Protein AF-A0A177N0D2-F1 (afdb_monomer_lite)

Radius of gyration: 15.26 Å; chains: 1; bounding box: 30×32×41 Å

Sequence (105 aa):
MLKGIVGLAEFKLDLVGGTIRLKKRPYGEKDSLELCLEDFAVFHDGEFYRFIICHACSDERWLRNLLAKLISTTWKVPAMPQLSAQQILIAEVFKTTRQHWNLAG

pLDDT: mean 78.75, std 15.17, range [34.41, 92.56]

Organism: NCBI:txid702114

Secondary structure (DSSP, 8-state):
--SSSEEEEEEEEETTTTEEEEEEEETT-SSPEEEEEES-EEEE-SSSEEEE-SEEEESSHHHHHHHTTTTTPEEEPPP-GGGHHHHHHHHHHSS-S--------

Foldseek 3Di:
DDPPFWDFPDWDQDLVQQKIWTWTDTPPDPDIKIKMFGLKAWADPPPFIKIAGQDMDIPDPVVVVVVVVRHPDIDGDDDDPVCNVVSVVRNVSRVGPDPPDPPPD

Structure (mmCIF, N/CA/C/O backbone):
data_AF-A0A177N0D2-F1
#
_entry.id   AF-A0A177N0D2-F1
#
loop_
_atom_site.group_PDB
_atom_site.id
_atom_site.type_symbol
_atom_site.label_atom_id
_atom_site.label_alt_id
_atom_site.label_comp_id
_atom_site.label_asym_id
_atom_site.label_entity_id
_atom_site.label_seq_id
_atom_site.pdbx_PDB_ins_code
_atom_site.Cartn_x
_atom_site.Cartn_y
_atom_site.Cartn_z
_atom_site.occupancy
_atom_site.B_iso_or_equiv
_atom_site.auth_seq_id
_atom_site.auth_comp_id
_atom_site.auth_asym_id
_atom_site.auth_atom_id
_atom_site.pdbx_PDB_model_num
ATOM 1 N N . MET A 1 1 ? 14.728 7.841 -0.598 1.00 46.34 1 MET A N 1
ATOM 2 C CA . MET A 1 1 ? 14.950 7.449 -2.012 1.00 46.34 1 MET A CA 1
ATOM 3 C C . MET A 1 1 ? 13.567 7.219 -2.613 1.00 46.34 1 MET A C 1
ATOM 5 O O . MET A 1 1 ? 12.893 6.335 -2.126 1.00 46.34 1 MET A O 1
ATOM 9 N N . LEU A 1 2 ? 12.936 8.086 -3.411 1.00 46.22 2 LEU A N 1
ATOM 10 C CA . LEU A 1 2 ? 13.269 8.706 -4.704 1.00 46.22 2 LEU A CA 1
ATOM 11 C C . LEU A 1 2 ? 12.721 10.159 -4.749 1.00 46.22 2 LEU A C 1
ATOM 13 O O . LEU A 1 2 ? 11.805 10.468 -5.510 1.00 46.22 2 LEU A O 1
ATOM 17 N N . LYS A 1 3 ? 13.214 11.062 -3.893 1.00 43.16 3 LYS A N 1
ATOM 18 C CA . LYS A 1 3 ? 12.895 12.497 -4.014 1.00 43.16 3 LYS A CA 1
ATOM 19 C C . LYS A 1 3 ? 13.831 13.109 -5.061 1.00 43.16 3 LYS A C 1
ATOM 21 O O . LYS A 1 3 ? 15.040 12.999 -4.905 1.00 43.16 3 LYS A O 1
ATOM 26 N N . GLY A 1 4 ? 13.273 13.719 -6.108 1.00 47.69 4 GLY A N 1
ATOM 27 C CA . GLY A 1 4 ? 14.013 14.568 -7.056 1.00 47.69 4 GLY A CA 1
ATOM 28 C C . GLY A 1 4 ? 14.432 13.949 -8.396 1.00 47.69 4 GLY A C 1
ATOM 29 O O . GLY A 1 4 ? 14.958 14.674 -9.224 1.00 47.69 4 GLY A O 1
ATOM 30 N N . ILE A 1 5 ? 14.193 12.654 -8.642 1.00 52.78 5 ILE A N 1
ATOM 31 C CA . ILE A 1 5 ? 14.701 11.985 -9.864 1.00 52.78 5 ILE A CA 1
ATOM 32 C C . ILE A 1 5 ? 13.591 11.732 -10.895 1.00 52.78 5 ILE A C 1
ATOM 34 O O . ILE A 1 5 ? 13.862 11.607 -12.084 1.00 52.78 5 ILE A O 1
ATOM 38 N N . VAL A 1 6 ? 12.321 11.665 -10.473 1.00 54.06 6 VAL A N 1
ATOM 39 C CA . VAL A 1 6 ? 11.233 11.301 -11.385 1.00 54.06 6 VAL A CA 1
ATOM 40 C C . VAL A 1 6 ? 9.876 11.869 -10.929 1.00 54.06 6 VAL A C 1
ATOM 42 O O . VAL A 1 6 ? 9.511 11.695 -9.762 1.00 54.06 6 VAL A O 1
ATOM 45 N N . GLY A 1 7 ? 9.107 12.472 -11.844 1.00 58.12 7 GLY A N 1
ATOM 46 C CA . GLY A 1 7 ? 7.721 12.924 -11.628 1.00 58.12 7 GLY A CA 1
ATOM 47 C C . GLY A 1 7 ? 6.687 11.805 -11.824 1.00 58.12 7 GLY A C 1
ATOM 48 O O . GLY A 1 7 ? 6.892 10.913 -12.643 1.00 58.12 7 GLY A O 1
ATOM 49 N N . LEU A 1 8 ? 5.604 11.812 -11.041 1.00 64.94 8 LEU A N 1
ATOM 50 C CA . LEU A 1 8 ? 4.464 10.903 -11.226 1.00 64.94 8 LEU A CA 1
ATOM 51 C C . LEU A 1 8 ? 3.726 11.294 -12.514 1.00 64.94 8 LEU A C 1
ATOM 53 O O . LEU A 1 8 ? 3.269 12.429 -12.607 1.00 64.94 8 LEU A O 1
ATOM 57 N N . ALA A 1 9 ? 3.649 10.393 -13.496 1.00 70.00 9 ALA A N 1
ATOM 58 C CA . ALA A 1 9 ? 2.996 10.688 -14.772 1.00 70.00 9 ALA A CA 1
ATOM 59 C C . ALA A 1 9 ? 1.511 10.311 -14.738 1.00 70.00 9 ALA A C 1
ATOM 61 O O . ALA A 1 9 ? 0.674 11.082 -15.193 1.00 70.00 9 ALA A O 1
ATOM 62 N N . GLU A 1 10 ? 1.185 9.155 -14.156 1.00 80.69 10 GLU A N 1
ATOM 63 C CA . GLU A 1 10 ? -0.192 8.680 -14.031 1.00 80.69 10 GLU A CA 1
ATOM 64 C C . GLU A 1 10 ? -0.378 7.884 -12.737 1.00 80.69 10 GLU A C 1
ATOM 66 O O . GLU A 1 10 ? 0.498 7.115 -12.328 1.00 80.69 10 GLU A O 1
ATOM 71 N N . PHE A 1 11 ? -1.538 8.062 -12.112 1.00 84.06 11 PHE A N 1
ATOM 72 C CA . PHE A 1 11 ? -2.003 7.262 -10.987 1.00 84.06 11 PHE A CA 1
ATOM 73 C C . PHE A 1 11 ? -3.444 6.841 -11.252 1.00 84.06 11 PHE A C 1
ATOM 75 O O . PHE A 1 11 ? -4.307 7.691 -11.475 1.00 84.06 11 PHE A O 1
ATOM 82 N N . LYS A 1 12 ? -3.703 5.536 -11.193 1.00 85.81 12 LYS A N 1
ATOM 83 C CA . LYS A 1 12 ? -5.040 4.964 -11.327 1.00 85.81 12 LYS A CA 1
ATOM 84 C C . LYS A 1 12 ? -5.306 4.013 -10.173 1.00 85.81 12 LYS A C 1
ATOM 86 O O . LYS A 1 12 ? -4.525 3.100 -9.930 1.00 85.81 12 LYS A O 1
ATOM 91 N N . LEU A 1 13 ? -6.430 4.214 -9.500 1.00 84.06 13 LEU A N 1
ATOM 92 C CA . LEU A 1 13 ? -6.925 3.344 -8.442 1.00 84.06 13 LEU A CA 1
ATOM 93 C C . LEU A 1 13 ? -8.194 2.652 -8.939 1.00 84.06 13 LEU A C 1
ATOM 95 O O . LEU A 1 13 ? -9.187 3.312 -9.239 1.00 84.06 13 LEU A O 1
ATOM 99 N N . ASP A 1 14 ? -8.139 1.332 -9.044 1.00 84.06 14 ASP A N 1
ATOM 100 C CA . ASP A 1 14 ? -9.284 0.475 -9.314 1.00 84.06 14 ASP A CA 1
ATOM 101 C C . ASP A 1 14 ? -9.804 -0.087 -7.989 1.00 84.06 14 ASP A C 1
ATOM 103 O O . ASP A 1 14 ? -9.166 -0.934 -7.361 1.00 84.06 14 ASP A O 1
ATOM 107 N N . LEU A 1 15 ? -10.959 0.422 -7.561 1.00 76.81 15 LEU A N 1
ATOM 108 C CA . LEU A 1 15 ? -11.610 0.017 -6.316 1.00 76.81 15 LEU A CA 1
ATOM 109 C C . LEU A 1 15 ? -12.194 -1.394 -6.398 1.00 76.81 15 LEU A C 1
ATOM 111 O O . LEU A 1 15 ? -12.241 -2.087 -5.389 1.00 76.81 15 LEU A O 1
ATOM 115 N N . VAL A 1 16 ? -12.640 -1.816 -7.585 1.00 76.62 16 VAL A N 1
ATOM 116 C CA . VAL A 1 16 ? -13.277 -3.125 -7.783 1.00 76.62 16 VAL A CA 1
ATOM 117 C C . VAL A 1 16 ? -12.208 -4.207 -7.865 1.00 76.62 16 VAL A C 1
ATOM 119 O O . VAL A 1 16 ? -12.320 -5.241 -7.215 1.00 76.62 16 VAL A O 1
ATOM 122 N N . GLY A 1 17 ? -11.152 -3.950 -8.637 1.00 74.25 17 GLY A N 1
ATOM 123 C CA . GLY A 1 17 ? -10.024 -4.865 -8.796 1.00 74.25 17 GLY A CA 1
ATOM 124 C C . GLY A 1 17 ? -8.986 -4.799 -7.674 1.00 74.25 17 GLY A C 1
ATOM 125 O O . GLY A 1 17 ? -7.994 -5.518 -7.745 1.00 74.25 17 GLY A O 1
ATOM 126 N N . GLY A 1 18 ? -9.141 -3.911 -6.684 1.00 78.69 18 GLY A N 1
ATOM 127 C CA . GLY A 1 18 ? -8.164 -3.739 -5.601 1.00 78.69 18 GLY A CA 1
ATOM 128 C C . GLY A 1 18 ? -6.750 -3.443 -6.111 1.00 78.69 18 GLY A C 1
ATOM 129 O O . GLY A 1 18 ? -5.770 -3.949 -5.566 1.00 78.69 18 GLY A O 1
ATOM 130 N N . THR A 1 19 ? -6.643 -2.674 -7.200 1.00 85.69 19 THR A N 1
ATOM 131 C CA . THR A 1 19 ? -5.386 -2.476 -7.933 1.00 85.69 19 THR A CA 1
ATOM 132 C C . THR A 1 19 ? -5.027 -0.997 -8.014 1.00 85.69 19 THR A C 1
ATOM 134 O O . THR A 1 19 ? -5.838 -0.165 -8.418 1.00 85.69 19 THR A O 1
ATOM 137 N N . ILE A 1 20 ? -3.783 -0.657 -7.691 1.00 87.94 20 ILE A N 1
ATOM 138 C CA . ILE A 1 20 ? -3.196 0.658 -7.962 1.00 87.94 20 ILE A CA 1
ATOM 139 C C . ILE A 1 20 ? -2.231 0.509 -9.127 1.00 87.94 20 ILE A C 1
ATOM 141 O O . ILE A 1 20 ? -1.310 -0.295 -9.052 1.00 87.94 20 ILE A O 1
ATOM 145 N N . ARG A 1 21 ?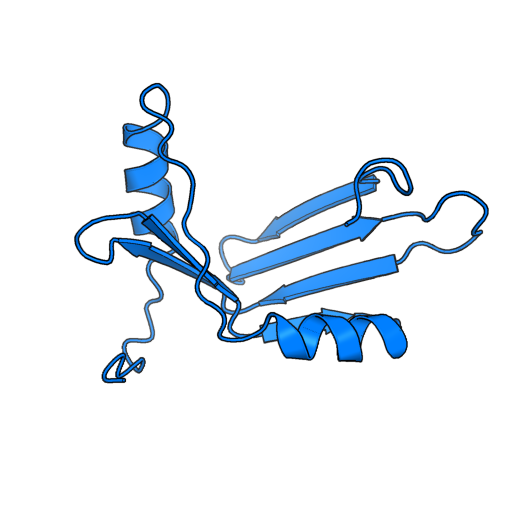 -2.391 1.318 -10.173 1.00 88.25 21 ARG A N 1
ATOM 146 C CA . ARG A 1 21 ? -1.419 1.447 -11.262 1.00 88.25 21 ARG A CA 1
ATOM 147 C C . ARG A 1 21 ? -0.732 2.798 -11.189 1.00 88.25 21 ARG A C 1
ATOM 149 O O . ARG A 1 21 ? -1.374 3.842 -11.062 1.00 88.25 21 ARG A O 1
ATOM 156 N N . LEU A 1 22 ? 0.585 2.758 -11.265 1.00 86.50 22 LEU A N 1
ATOM 157 C CA . LEU A 1 22 ? 1.482 3.895 -11.214 1.00 86.50 22 LEU A CA 1
ATOM 158 C C . LEU A 1 22 ? 2.318 3.873 -12.483 1.00 86.50 22 LEU A C 1
ATOM 160 O O . LEU A 1 22 ? 3.128 2.968 -12.682 1.00 86.50 22 LEU A O 1
ATOM 164 N N . LYS A 1 23 ? 2.150 4.895 -13.319 1.00 85.38 23 LYS A N 1
ATOM 165 C CA . LYS A 1 23 ? 3.002 5.099 -14.484 1.00 85.38 23 LYS A CA 1
ATOM 166 C C . LYS A 1 23 ? 3.938 6.259 -14.227 1.00 85.38 23 LYS A C 1
ATOM 168 O O . LYS A 1 23 ? 3.538 7.331 -13.756 1.00 85.38 23 LYS A O 1
ATOM 173 N N . LYS A 1 24 ? 5.209 6.049 -14.536 1.00 79.25 24 LYS A N 1
ATOM 174 C CA . LYS A 1 24 ? 6.256 7.023 -14.268 1.00 79.25 24 LYS A CA 1
ATOM 175 C C . LYS A 1 24 ? 7.219 7.106 -15.436 1.00 79.25 24 LYS A C 1
ATOM 177 O O . LYS A 1 24 ? 7.661 6.080 -15.924 1.00 79.25 24 LYS A O 1
ATOM 182 N N . ARG A 1 25 ? 7.599 8.314 -15.852 1.00 76.81 25 ARG A N 1
ATOM 183 C CA . ARG A 1 25 ? 8.653 8.501 -16.859 1.00 76.81 25 ARG A CA 1
ATOM 184 C C . ARG A 1 25 ? 9.934 8.985 -16.181 1.00 76.81 25 ARG A C 1
ATOM 186 O O . ARG A 1 25 ? 9.937 10.136 -15.737 1.00 76.81 25 ARG A O 1
ATOM 193 N N . PRO A 1 26 ? 10.983 8.151 -16.064 1.00 72.25 26 PRO A N 1
ATOM 194 C CA . PRO A 1 26 ? 12.290 8.579 -15.569 1.00 72.25 26 PRO A CA 1
ATOM 195 C C . PRO A 1 26 ? 12.834 9.769 -16.364 1.00 72.25 26 PRO A C 1
ATOM 197 O O . PRO A 1 26 ? 12.618 9.875 -17.570 1.00 72.25 26 PRO A O 1
ATOM 200 N N . TYR A 1 27 ? 13.524 10.691 -15.692 1.00 66.69 27 TYR A N 1
ATOM 201 C CA . TYR A 1 27 ? 14.139 11.824 -16.378 1.00 66.69 27 TYR A CA 1
ATOM 202 C C . TYR A 1 27 ? 15.261 11.328 -17.303 1.00 66.69 27 TYR A C 1
ATOM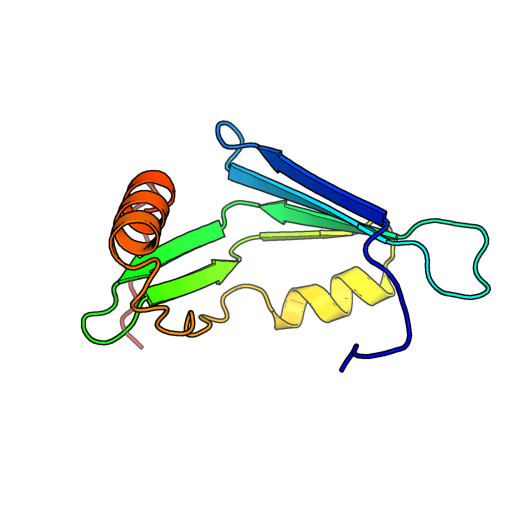 204 O O . TYR A 1 27 ? 16.148 10.612 -16.849 1.00 66.69 27 TYR A O 1
ATOM 212 N N . GLY A 1 28 ? 15.219 11.709 -18.582 1.00 69.56 28 GLY A N 1
ATOM 213 C CA . GLY A 1 28 ? 16.201 11.287 -19.590 1.00 69.56 28 GLY A CA 1
ATOM 214 C C . GLY A 1 28 ? 15.881 9.972 -20.312 1.00 69.56 28 GLY A C 1
ATOM 215 O O . GLY A 1 28 ? 16.552 9.664 -21.291 1.00 69.56 28 GLY A O 1
ATOM 216 N N . GLU A 1 29 ? 14.840 9.245 -19.897 1.00 70.50 29 GLU A N 1
ATOM 217 C CA . GLU A 1 29 ? 14.399 8.011 -20.559 1.00 70.50 29 GLU A CA 1
ATOM 218 C C . GLU A 1 29 ? 13.265 8.275 -21.560 1.00 70.50 29 GLU A C 1
ATOM 220 O O . GLU A 1 29 ? 12.415 9.152 -21.357 1.00 70.50 29 GLU A O 1
ATOM 225 N N . LYS A 1 30 ? 13.239 7.498 -22.652 1.00 66.94 30 LYS A N 1
ATOM 226 C CA . LYS A 1 30 ? 12.147 7.546 -23.643 1.00 66.94 30 LYS A CA 1
ATOM 227 C C . LYS A 1 30 ? 10.896 6.823 -23.155 1.00 66.94 30 LYS A C 1
ATOM 229 O O . LYS A 1 30 ? 9.786 7.309 -23.388 1.00 66.94 30 LYS A O 1
ATOM 234 N N . ASP A 1 31 ? 11.083 5.711 -22.454 1.00 73.25 31 ASP A N 1
ATOM 235 C CA . ASP A 1 31 ? 9.999 4.816 -22.072 1.00 73.25 31 ASP A CA 1
ATOM 236 C C . ASP A 1 31 ? 9.490 5.096 -20.655 1.00 73.25 31 ASP A C 1
ATOM 238 O O . ASP A 1 31 ? 10.173 5.654 -19.792 1.00 73.25 31 ASP A O 1
ATOM 242 N N . SER A 1 32 ? 8.217 4.773 -20.436 1.00 79.69 32 SER A N 1
ATOM 243 C CA . SER A 1 32 ? 7.582 4.919 -19.127 1.00 79.69 32 SER A CA 1
ATOM 244 C C . SER A 1 32 ? 7.642 3.590 -18.395 1.00 79.69 32 SER A C 1
ATOM 246 O O . SER A 1 32 ? 7.316 2.570 -18.982 1.00 79.69 32 SER A O 1
ATOM 248 N N . LEU A 1 33 ? 7.988 3.634 -17.116 1.00 83.62 33 LEU A N 1
ATOM 249 C CA . LEU A 1 33 ? 7.898 2.512 -16.198 1.00 83.62 33 LEU A CA 1
ATOM 250 C C . LEU A 1 33 ? 6.459 2.363 -15.719 1.00 83.62 33 LEU A C 1
ATOM 252 O O . LEU A 1 33 ? 5.847 3.354 -15.292 1.00 83.62 33 LEU A O 1
ATOM 256 N N . GLU A 1 34 ? 5.954 1.137 -15.727 1.00 86.50 34 GLU A N 1
ATOM 257 C CA . GLU A 1 34 ? 4.674 0.800 -15.120 1.00 86.50 34 GLU A CA 1
ATOM 258 C C . GLU A 1 34 ? 4.868 -0.083 -13.886 1.00 86.50 34 GLU A C 1
ATOM 260 O O . GLU A 1 34 ? 5.683 -1.009 -13.842 1.00 86.50 34 GLU A O 1
ATOM 265 N N . LEU A 1 35 ? 4.105 0.241 -12.847 1.00 87.69 35 LEU A N 1
ATOM 266 C CA . LEU A 1 35 ? 4.073 -0.477 -11.589 1.00 87.69 35 LEU A CA 1
ATOM 267 C C . LEU A 1 35 ? 2.620 -0.683 -11.188 1.00 87.69 35 LEU A C 1
ATOM 269 O O . LEU A 1 35 ? 1.864 0.286 -11.105 1.00 87.69 35 LEU A O 1
ATOM 273 N N . CYS A 1 36 ? 2.242 -1.927 -10.906 1.00 88.56 36 CYS A N 1
ATOM 274 C CA . CYS A 1 36 ? 0.940 -2.224 -10.322 1.00 88.56 36 CYS A CA 1
ATOM 275 C C . CYS A 1 36 ? 1.116 -2.791 -8.916 1.00 88.56 36 CYS A C 1
ATOM 277 O O . CYS A 1 36 ? 2.025 -3.581 -8.662 1.00 88.56 36 CYS A O 1
ATOM 279 N N . LEU A 1 37 ? 0.251 -2.360 -8.005 1.00 88.25 37 LEU A N 1
ATOM 280 C CA . LEU A 1 37 ? 0.084 -2.920 -6.673 1.00 88.25 37 LEU A CA 1
ATOM 281 C C . LEU A 1 37 ? -1.280 -3.585 -6.637 1.00 88.25 37 LEU A C 1
ATOM 283 O O . LEU A 1 37 ? -2.279 -2.949 -6.967 1.00 88.25 37 LEU A O 1
ATOM 287 N N . GLU A 1 38 ? -1.311 -4.838 -6.228 1.00 87.62 38 GLU A N 1
ATOM 288 C CA . GLU A 1 38 ? -2.500 -5.678 -6.219 1.00 87.62 38 GLU A CA 1
ATOM 289 C C . GLU A 1 38 ? -2.677 -6.275 -4.824 1.00 87.62 38 GLU A C 1
ATOM 291 O O . GLU A 1 38 ? -1.714 -6.415 -4.057 1.00 87.62 38 GLU A O 1
ATOM 296 N N . ASP A 1 39 ? -3.922 -6.609 -4.486 1.00 85.38 39 ASP A N 1
ATOM 297 C CA . ASP A 1 39 ? -4.282 -7.222 -3.206 1.00 85.38 39 ASP A CA 1
ATOM 298 C C . ASP A 1 39 ? -3.768 -6.426 -1.984 1.00 85.38 39 ASP A C 1
ATOM 300 O O . ASP A 1 39 ? -3.406 -6.993 -0.955 1.00 85.38 39 ASP A O 1
ATOM 304 N N . PHE A 1 40 ? -3.708 -5.094 -2.074 1.00 87.19 40 PHE A N 1
ATOM 305 C CA . PHE A 1 40 ? -3.294 -4.258 -0.946 1.00 87.19 40 PHE A CA 1
ATOM 306 C C . PHE A 1 40 ? -4.419 -4.101 0.086 1.00 87.19 40 PHE A C 1
ATOM 308 O O . PHE A 1 40 ? -5.602 -4.251 -0.223 1.00 87.19 40 PHE A O 1
ATOM 315 N N . ALA A 1 41 ? -4.053 -3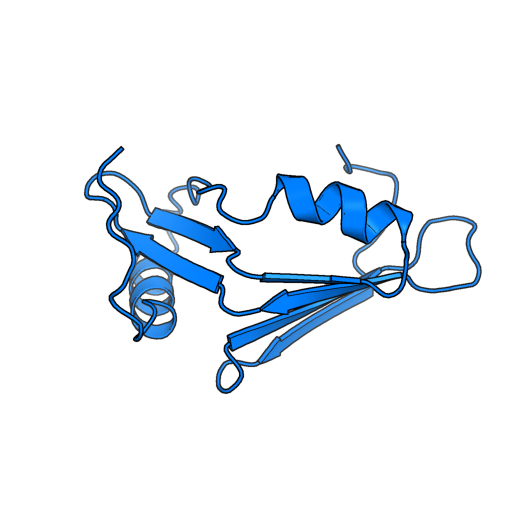.742 1.316 1.00 88.38 41 ALA A N 1
ATOM 316 C CA . ALA A 1 41 ? -5.019 -3.449 2.368 1.00 88.38 41 ALA A CA 1
ATOM 317 C C . ALA A 1 41 ? -4.621 -2.230 3.198 1.00 88.38 41 ALA A C 1
ATOM 319 O O . ALA A 1 41 ? -3.435 -1.952 3.403 1.00 88.38 41 ALA A O 1
ATOM 320 N N . VAL A 1 42 ? -5.639 -1.539 3.712 1.00 88.56 42 VAL A N 1
ATOM 321 C CA . VAL A 1 42 ? -5.500 -0.534 4.768 1.00 88.56 42 VAL A CA 1
ATOM 322 C C . VAL A 1 42 ? -6.278 -1.026 5.979 1.00 88.56 42 VAL A C 1
ATOM 324 O O . VAL A 1 42 ? -7.457 -1.343 5.868 1.00 88.56 42 VAL A O 1
ATOM 327 N N . PHE A 1 43 ? -5.628 -1.104 7.134 1.00 89.06 43 PHE A N 1
ATOM 328 C CA . PHE A 1 43 ? -6.248 -1.601 8.363 1.00 89.06 43 PHE A CA 1
ATOM 329 C C . PHE A 1 43 ? -5.738 -0.838 9.580 1.00 89.06 43 PHE A C 1
ATOM 331 O O . PHE A 1 43 ? -4.698 -0.191 9.518 1.00 89.06 43 PHE A O 1
ATOM 338 N N . HIS A 1 44 ? -6.471 -0.890 10.687 1.00 88.62 44 HIS A N 1
ATOM 339 C CA . HIS A 1 44 ? -6.027 -0.332 11.962 1.00 88.62 44 HIS A CA 1
ATOM 340 C C . HIS A 1 44 ? -5.490 -1.469 12.838 1.00 88.62 44 HIS A C 1
ATOM 342 O O . HIS A 1 44 ? -6.202 -2.449 13.043 1.00 88.62 44 HIS A O 1
ATOM 348 N N . ASP A 1 45 ? -4.257 -1.366 13.339 1.00 88.62 45 ASP A N 1
ATOM 349 C CA . ASP A 1 45 ? -3.632 -2.417 14.169 1.00 88.62 45 ASP A CA 1
ATOM 350 C C . ASP A 1 45 ? -3.903 -2.269 15.678 1.00 88.62 45 ASP A C 1
ATOM 352 O O . ASP A 1 45 ? -3.486 -3.108 16.469 1.00 88.62 45 ASP A O 1
ATOM 356 N N . GLY A 1 46 ? -4.609 -1.208 16.072 1.00 86.38 46 GLY A N 1
ATOM 357 C CA . GLY A 1 46 ? -4.881 -0.853 17.468 1.00 86.38 46 GLY A CA 1
ATOM 358 C C . GLY A 1 46 ? -4.220 0.460 17.881 1.00 86.38 46 GLY A C 1
ATOM 359 O O . GLY A 1 46 ? -4.798 1.193 18.678 1.00 86.38 46 GLY A O 1
ATOM 360 N N . GLU A 1 47 ? -3.098 0.823 17.258 1.00 88.62 47 GLU A N 1
ATOM 361 C CA . GLU A 1 47 ? -2.404 2.094 17.502 1.00 88.62 47 GLU A CA 1
ATOM 362 C C . GLU A 1 47 ? -2.369 2.991 16.264 1.00 88.62 47 GLU A C 1
ATOM 364 O O . GLU A 1 47 ? -2.514 4.211 16.364 1.00 88.62 47 GLU A O 1
ATOM 369 N N . PHE A 1 48 ? -2.160 2.402 15.085 1.00 90.00 48 PHE A N 1
ATOM 370 C CA . PHE A 1 48 ? -1.994 3.130 13.838 1.00 90.00 48 PHE A CA 1
ATOM 371 C C . PHE A 1 48 ? -2.759 2.482 12.690 1.00 90.00 48 PHE A C 1
ATOM 373 O O . PHE A 1 48 ? -2.917 1.263 12.596 1.00 90.00 48 PHE A O 1
ATOM 380 N N . TYR A 1 49 ? -3.137 3.319 11.725 1.00 91.88 49 TYR A N 1
ATOM 381 C CA . TYR A 1 49 ? -3.442 2.819 10.396 1.00 91.88 49 TYR A CA 1
ATOM 382 C C . TYR A 1 49 ? -2.177 2.267 9.740 1.00 91.88 49 TYR A C 1
ATOM 384 O O . TYR A 1 49 ? -1.096 2.865 9.778 1.00 91.88 49 TYR A O 1
ATOM 392 N N . ARG A 1 50 ? -2.337 1.114 9.110 1.00 92.44 50 ARG A N 1
ATOM 393 C CA . ARG A 1 50 ? -1.321 0.346 8.417 1.00 92.44 50 ARG A CA 1
ATOM 394 C C . ARG A 1 50 ? -1.725 0.152 6.970 1.00 92.44 50 ARG A C 1
ATOM 396 O O . ARG A 1 50 ? -2.900 -0.017 6.666 1.00 92.44 50 ARG A O 1
ATOM 403 N N . PHE A 1 51 ? -0.731 0.164 6.098 1.00 90.44 51 PHE A N 1
ATOM 404 C CA . PHE A 1 51 ? -0.856 -0.184 4.693 1.00 90.44 51 PHE A CA 1
ATOM 405 C C . PHE A 1 51 ? 0.046 -1.381 4.415 1.00 90.44 51 PHE A C 1
ATOM 407 O O . PHE A 1 51 ? 1.193 -1.395 4.861 1.00 90.44 51 PHE A O 1
ATOM 414 N N . ILE A 1 52 ? -0.460 -2.371 3.690 1.00 89.75 52 ILE A N 1
ATOM 415 C CA . ILE A 1 52 ? 0.306 -3.540 3.254 1.00 89.75 52 ILE A CA 1
ATOM 416 C C . ILE A 1 52 ? 0.052 -3.777 1.770 1.00 89.75 52 ILE A C 1
ATOM 418 O O . ILE A 1 52 ? -1.074 -3.633 1.295 1.00 89.75 52 ILE A O 1
ATOM 422 N N . ILE A 1 53 ? 1.107 -4.139 1.044 1.00 87.94 53 ILE A N 1
ATOM 423 C CA . ILE A 1 53 ? 1.036 -4.588 -0.347 1.00 87.94 53 ILE A CA 1
ATOM 424 C C . ILE A 1 53 ? 1.263 -6.097 -0.340 1.00 87.94 53 ILE A C 1
ATOM 426 O O . ILE A 1 53 ? 2.335 -6.549 0.065 1.00 87.94 53 ILE A O 1
ATOM 430 N N . CYS A 1 54 ? 0.284 -6.875 -0.795 1.00 86.62 54 CYS A N 1
ATOM 431 C CA . CYS A 1 54 ? 0.422 -8.331 -0.879 1.00 86.62 54 CYS A CA 1
ATOM 432 C C . CYS A 1 54 ? 0.976 -8.780 -2.232 1.00 86.62 54 CYS A C 1
ATOM 434 O O . CYS A 1 54 ? 1.663 -9.799 -2.304 1.00 86.62 54 CYS A O 1
ATOM 436 N N . HIS A 1 55 ? 0.733 -8.012 -3.293 1.00 88.69 55 HIS A N 1
ATOM 437 C CA . HIS A 1 55 ? 1.296 -8.288 -4.603 1.00 88.69 55 HIS A CA 1
ATOM 438 C C . HIS A 1 55 ? 1.723 -7.004 -5.318 1.00 88.69 55 HIS A C 1
ATOM 440 O O . HIS A 1 55 ? 1.110 -5.947 -5.175 1.00 88.69 55 HIS A O 1
ATOM 446 N N . ALA A 1 56 ? 2.808 -7.087 -6.084 1.00 89.44 56 ALA A N 1
ATOM 447 C CA . ALA A 1 56 ? 3.281 -5.986 -6.908 1.00 89.44 56 ALA A CA 1
ATOM 448 C C . ALA A 1 56 ? 3.935 -6.516 -8.183 1.00 89.44 56 ALA A C 1
ATOM 450 O O . ALA A 1 56 ? 4.667 -7.507 -8.149 1.00 89.44 56 ALA A O 1
ATOM 451 N N . CYS A 1 57 ? 3.725 -5.819 -9.295 1.00 88.62 57 CYS A N 1
ATOM 452 C CA . CYS A 1 57 ? 4.288 -6.179 -10.587 1.00 88.62 57 CYS A CA 1
ATOM 453 C C . CYS A 1 57 ? 4.832 -4.950 -11.331 1.00 88.62 57 CYS A C 1
ATOM 455 O O . CYS A 1 57 ? 4.509 -3.802 -11.019 1.00 88.62 57 CYS A O 1
ATOM 457 N N . SER A 1 58 ? 5.720 -5.208 -12.289 1.00 89.38 58 SER A N 1
ATOM 458 C CA . SER A 1 58 ? 6.300 -4.208 -13.184 1.00 89.38 58 SER A CA 1
ATOM 459 C C . SER A 1 58 ? 6.762 -4.885 -14.472 1.00 89.38 58 SER A C 1
ATOM 461 O O . SER A 1 58 ? 7.142 -6.064 -14.460 1.00 89.38 58 SER A O 1
ATOM 463 N N . ASP A 1 59 ? 6.731 -4.139 -15.568 1.00 86.94 59 ASP A N 1
ATOM 464 C CA . ASP A 1 59 ? 7.317 -4.489 -16.861 1.00 86.94 59 ASP A CA 1
ATOM 465 C C . ASP A 1 59 ? 8.843 -4.677 -16.768 1.00 86.94 59 ASP A C 1
ATOM 467 O O . ASP A 1 59 ? 9.388 -5.654 -17.298 1.00 86.94 59 ASP A O 1
ATOM 471 N N . GLU A 1 60 ? 9.517 -3.852 -15.969 1.00 85.94 60 GLU A N 1
ATOM 472 C CA . GLU A 1 60 ? 10.966 -3.880 -15.793 1.00 85.94 60 GLU A CA 1
ATOM 473 C C . GLU A 1 60 ? 11.473 -4.911 -14.774 1.00 85.94 60 GLU A C 1
ATOM 475 O O . GLU A 1 60 ? 11.083 -4.951 -13.601 1.00 85.94 60 GLU A O 1
ATOM 480 N N . ARG A 1 61 ? 12.453 -5.729 -15.187 1.00 84.44 61 ARG A N 1
ATOM 481 C CA . ARG A 1 61 ? 13.000 -6.816 -14.348 1.00 84.44 61 ARG A CA 1
ATOM 482 C C . ARG A 1 61 ? 13.669 -6.303 -13.071 1.00 84.44 61 ARG A C 1
ATOM 484 O O . ARG A 1 61 ? 13.519 -6.918 -12.017 1.00 84.44 61 ARG A O 1
ATOM 491 N N . TRP A 1 62 ? 14.410 -5.201 -13.148 1.00 83.12 62 TRP A N 1
ATOM 492 C CA . TRP A 1 62 ? 15.099 -4.644 -11.982 1.00 83.12 62 TRP A CA 1
ATOM 493 C C . TRP A 1 62 ? 14.109 -4.052 -10.964 1.00 83.12 62 TRP A C 1
ATOM 495 O O . TRP A 1 62 ? 14.323 -4.179 -9.757 1.00 83.12 62 TRP A O 1
ATOM 505 N N . LEU A 1 63 ? 12.999 -3.473 -11.436 1.00 83.38 63 LEU A N 1
ATOM 506 C CA . LEU A 1 63 ? 11.959 -2.907 -10.582 1.00 83.38 63 LEU A CA 1
ATOM 507 C C . LEU A 1 63 ? 11.157 -4.014 -9.890 1.00 83.38 63 LEU A C 1
ATOM 509 O O . LEU A 1 63 ? 10.888 -3.899 -8.696 1.00 83.38 63 LEU A O 1
ATOM 513 N N . ARG A 1 64 ? 10.894 -5.141 -10.569 1.00 86.94 64 ARG A N 1
ATOM 514 C CA . ARG A 1 64 ? 10.329 -6.346 -9.927 1.00 86.94 64 ARG A CA 1
ATOM 515 C C . ARG A 1 64 ? 11.158 -6.818 -8.729 1.00 86.94 64 ARG A C 1
ATOM 517 O O . ARG A 1 64 ? 10.601 -7.086 -7.668 1.00 86.94 64 ARG A O 1
ATOM 524 N N . ASN A 1 65 ? 12.485 -6.859 -8.858 1.00 85.50 65 ASN A N 1
ATOM 525 C CA . ASN A 1 65 ? 13.367 -7.262 -7.754 1.00 85.50 65 ASN A CA 1
ATOM 526 C C . ASN A 1 65 ? 13.328 -6.279 -6.574 1.00 85.50 65 ASN A C 1
ATOM 528 O O . ASN A 1 65 ? 13.459 -6.688 -5.420 1.00 85.50 65 ASN A O 1
ATOM 532 N N . LEU A 1 66 ? 13.164 -4.983 -6.848 1.00 84.75 66 LEU A N 1
ATOM 533 C CA . LEU A 1 66 ? 12.999 -3.976 -5.803 1.00 84.75 66 LEU A CA 1
ATOM 534 C C . LEU A 1 66 ? 11.640 -4.120 -5.104 1.00 84.75 66 LEU A C 1
ATOM 536 O O . LEU A 1 66 ? 11.580 -4.092 -3.878 1.00 84.75 66 LEU A O 1
ATOM 540 N N . LEU A 1 67 ? 10.571 -4.317 -5.877 1.00 85.88 67 LEU A N 1
ATOM 541 C CA . L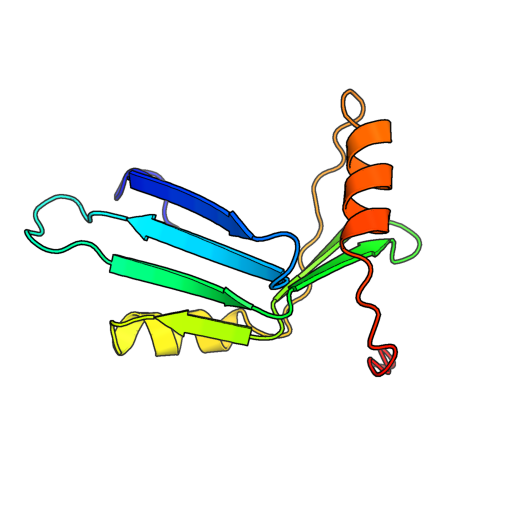EU A 1 67 ? 9.208 -4.499 -5.379 1.00 85.88 67 LEU A CA 1
ATOM 542 C C . LEU A 1 67 ? 9.058 -5.734 -4.495 1.00 85.88 67 LEU A C 1
ATOM 544 O O . LEU A 1 67 ? 8.360 -5.671 -3.488 1.00 85.88 67 LEU A O 1
ATOM 548 N N . ALA A 1 68 ? 9.764 -6.821 -4.813 1.00 85.00 68 ALA A N 1
ATOM 549 C CA . ALA A 1 68 ? 9.773 -8.032 -3.997 1.00 85.00 68 ALA A CA 1
ATOM 550 C C . ALA A 1 68 ? 10.181 -7.772 -2.534 1.00 85.00 68 ALA A C 1
ATOM 552 O O . ALA A 1 68 ? 9.750 -8.492 -1.643 1.00 85.00 68 ALA A O 1
ATOM 553 N N . LYS A 1 69 ? 10.973 -6.722 -2.270 1.00 84.75 69 LYS A N 1
ATOM 554 C CA . LYS A 1 69 ? 11.370 -6.324 -0.908 1.00 84.75 69 LYS A CA 1
ATOM 555 C C . LYS A 1 69 ? 10.300 -5.524 -0.164 1.00 84.75 69 LYS A C 1
ATOM 557 O O . LYS A 1 69 ? 10.430 -5.319 1.035 1.00 84.75 69 LYS A O 1
ATOM 562 N N . LEU A 1 70 ? 9.307 -5.005 -0.880 1.00 82.88 70 LEU A N 1
ATOM 563 C CA . LEU A 1 70 ? 8.227 -4.186 -0.332 1.00 82.88 70 LEU A CA 1
ATOM 564 C C . LEU A 1 70 ? 6.989 -5.035 -0.029 1.00 82.88 70 LEU A C 1
ATOM 566 O O . LEU A 1 70 ? 6.252 -4.725 0.900 1.00 82.88 70 LEU A O 1
ATOM 570 N N . ILE A 1 71 ? 6.774 -6.117 -0.779 1.00 88.25 71 ILE A N 1
ATOM 571 C CA . ILE A 1 71 ? 5.668 -7.049 -0.545 1.00 88.25 71 ILE A CA 1
ATOM 572 C C . ILE A 1 71 ? 5.709 -7.579 0.898 1.00 88.25 71 ILE A C 1
ATOM 574 O O . ILE A 1 71 ? 6.779 -7.828 1.454 1.00 88.25 71 ILE A O 1
ATOM 578 N N . SER A 1 72 ? 4.532 -7.708 1.511 1.00 84.50 72 SER A N 1
ATOM 579 C CA . SER A 1 72 ? 4.325 -8.146 2.900 1.00 84.50 72 SER A CA 1
ATOM 580 C C . SER A 1 72 ? 4.932 -7.237 3.975 1.00 84.50 72 SER A C 1
ATOM 582 O O . SER A 1 72 ? 4.835 -7.542 5.162 1.00 84.50 72 SER A O 1
ATOM 584 N N . THR A 1 73 ? 5.527 -6.103 3.596 1.00 86.81 73 THR A N 1
ATOM 585 C CA . THR A 1 73 ? 5.934 -5.079 4.557 1.00 86.81 73 THR A CA 1
ATOM 586 C C . THR A 1 73 ? 4.728 -4.231 4.927 1.00 86.81 73 THR A C 1
ATOM 588 O O . THR A 1 73 ? 4.025 -3.709 4.063 1.00 86.81 73 THR A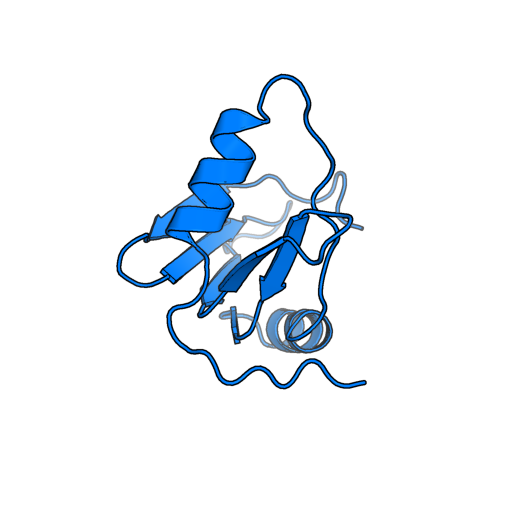 O 1
ATOM 591 N N . THR A 1 74 ? 4.515 -4.054 6.226 1.00 89.88 74 THR A N 1
ATOM 592 C CA . THR A 1 74 ? 3.447 -3.201 6.742 1.00 89.88 74 THR A CA 1
ATOM 593 C C . THR A 1 74 ? 3.995 -1.812 7.055 1.00 89.88 74 THR A C 1
ATOM 595 O O . THR A 1 74 ? 4.818 -1.638 7.956 1.00 89.88 74 THR A O 1
ATOM 598 N N . TRP A 1 75 ? 3.506 -0.791 6.359 1.00 90.44 75 TRP A N 1
ATOM 599 C CA . TRP A 1 75 ? 3.892 0.598 6.597 1.00 90.44 75 TRP A CA 1
ATOM 600 C C . TRP A 1 75 ? 2.880 1.315 7.475 1.00 90.44 75 TRP A C 1
ATOM 602 O O . TRP A 1 75 ? 1.671 1.169 7.313 1.00 90.44 75 TRP A O 1
ATOM 612 N N . LYS A 1 76 ? 3.383 2.141 8.391 1.00 92.56 76 LYS A N 1
ATOM 613 C CA . LYS A 1 76 ? 2.555 3.068 9.158 1.00 92.56 76 LYS A CA 1
ATOM 614 C C . LYS A 1 76 ? 2.046 4.177 8.241 1.00 92.56 76 LYS A C 1
ATOM 616 O O . LYS A 1 76 ? 2.841 4.900 7.640 1.00 92.56 76 LYS A O 1
ATOM 621 N N . VAL A 1 77 ? 0.730 4.334 8.176 1.00 89.25 77 VAL A N 1
ATOM 622 C CA . VAL A 1 77 ? 0.090 5.481 7.535 1.00 89.25 77 VAL A CA 1
ATOM 623 C C . VAL A 1 77 ? 0.184 6.664 8.505 1.00 89.25 77 VAL A C 1
ATOM 625 O O . VAL A 1 77 ? -0.217 6.533 9.665 1.00 89.25 77 VAL A O 1
ATOM 628 N N . PRO A 1 78 ? 0.730 7.820 8.087 1.00 88.69 78 PRO A N 1
ATOM 629 C CA . PRO A 1 78 ? 0.789 8.997 8.945 1.00 88.69 78 PRO A CA 1
ATOM 630 C C . PRO A 1 78 ? -0.609 9.419 9.407 1.00 88.69 78 PRO A C 1
ATOM 632 O O . PRO A 1 78 ? -1.545 9.474 8.608 1.00 88.69 78 PRO A O 1
ATOM 635 N N . ALA A 1 79 ? -0.748 9.748 10.692 1.00 85.81 79 ALA A N 1
ATOM 636 C CA . ALA A 1 79 ? -1.979 10.338 11.198 1.00 85.81 79 ALA A CA 1
ATOM 637 C C . ALA A 1 79 ? -2.188 11.702 10.530 1.00 85.81 79 ALA A C 1
ATOM 639 O O . ALA A 1 79 ? -1.285 12.541 10.523 1.00 85.81 79 ALA A O 1
ATOM 640 N N . MET A 1 80 ? -3.374 11.917 9.965 1.00 86.81 80 MET A N 1
ATOM 641 C CA . MET A 1 80 ? -3.748 13.180 9.338 1.00 86.81 80 MET A CA 1
ATOM 642 C C . MET A 1 80 ? -5.022 13.669 10.025 1.00 86.81 80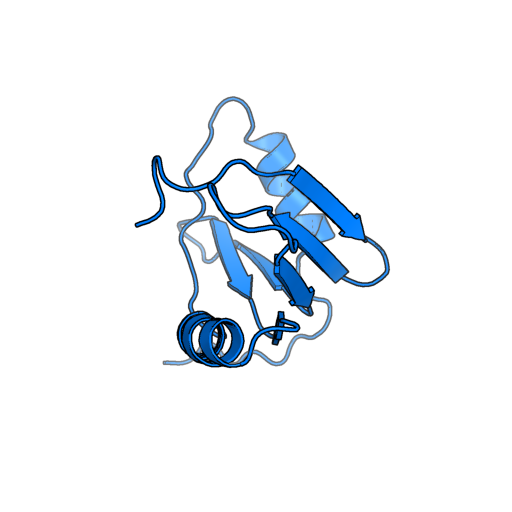 MET A C 1
ATOM 644 O O . MET A 1 80 ? -6.108 13.341 9.559 1.00 86.81 80 MET A O 1
ATOM 648 N N . PRO A 1 81 ? -4.924 14.424 11.140 1.00 87.38 81 PRO A N 1
ATOM 649 C CA . PRO A 1 81 ? -6.082 14.770 11.971 1.00 87.38 81 PRO A CA 1
ATOM 650 C C . PRO A 1 81 ? -7.231 15.414 11.183 1.00 87.38 81 PRO A C 1
ATOM 652 O O . PRO A 1 81 ? -8.391 15.037 11.347 1.00 87.38 81 PRO A O 1
ATOM 655 N N . GLN A 1 82 ? -6.892 16.309 10.251 1.00 92.50 82 GLN A N 1
ATOM 656 C CA . GLN A 1 82 ? -7.841 16.973 9.348 1.00 92.50 82 GLN A CA 1
ATOM 657 C C . GLN A 1 82 ? -8.539 16.036 8.343 1.00 92.50 82 GLN A C 1
ATOM 659 O O . GLN A 1 82 ? -9.505 16.443 7.708 1.00 92.50 82 GLN A O 1
ATOM 664 N N . LEU A 1 83 ? -8.043 14.806 8.182 1.00 89.56 83 LEU A N 1
ATOM 665 C CA . LEU A 1 83 ? -8.559 13.781 7.274 1.00 89.56 83 LEU A CA 1
ATOM 666 C C . LEU A 1 83 ? -8.957 12.487 8.010 1.00 89.56 83 LEU A C 1
ATOM 668 O O . LEU A 1 83 ? -9.031 11.420 7.404 1.00 89.56 83 LEU A O 1
ATOM 672 N N . SER A 1 84 ? -9.182 12.555 9.323 1.00 87.69 84 SER A N 1
ATOM 673 C CA . SER A 1 84 ? -9.430 11.375 10.163 1.00 87.69 84 SER A CA 1
ATOM 674 C C . SER A 1 84 ? -10.639 10.549 9.704 1.00 87.69 84 SER A C 1
ATOM 676 O O . SER A 1 84 ? -10.540 9.328 9.585 1.00 87.69 84 SER A O 1
ATOM 678 N N . ALA A 1 85 ? -11.753 11.200 9.359 1.00 90.12 85 ALA A N 1
ATOM 679 C CA . ALA A 1 85 ? -12.943 10.532 8.827 1.00 90.12 85 ALA A CA 1
ATOM 680 C C . ALA A 1 85 ? -12.666 9.815 7.493 1.00 90.12 85 ALA A C 1
ATOM 682 O O . ALA A 1 85 ? -13.131 8.701 7.265 1.00 90.12 85 ALA A O 1
ATOM 683 N N . GLN A 1 86 ? -11.858 10.424 6.625 1.00 90.25 86 GLN A N 1
ATOM 684 C CA . GLN A 1 86 ? -11.442 9.848 5.351 1.00 90.25 86 GLN A CA 1
ATOM 685 C C . GLN A 1 86 ? -10.506 8.657 5.573 1.00 90.25 86 GLN A C 1
ATOM 687 O O . GLN A 1 86 ? -10.615 7.669 4.858 1.00 90.25 86 GLN A O 1
ATOM 692 N N . GLN A 1 87 ? -9.618 8.712 6.572 1.00 87.56 87 GLN A N 1
ATOM 693 C CA . GLN A 1 87 ? -8.755 7.582 6.935 1.00 87.56 87 GLN A CA 1
ATOM 694 C C . GLN A 1 87 ? -9.571 6.378 7.421 1.00 87.56 87 GLN A C 1
ATOM 696 O O . GLN A 1 87 ? -9.297 5.260 6.987 1.00 87.56 87 GLN A O 1
ATOM 701 N N . ILE A 1 88 ? -10.606 6.610 8.239 1.00 89.88 88 ILE A N 1
ATOM 702 C CA . ILE A 1 88 ? -11.560 5.570 8.657 1.00 89.88 88 ILE A CA 1
ATOM 703 C C . ILE A 1 88 ? -12.256 4.967 7.433 1.00 89.88 88 ILE A C 1
ATOM 705 O O . ILE A 1 88 ? -12.241 3.752 7.257 1.00 89.88 88 ILE A O 1
ATOM 709 N N . LEU A 1 89 ? -12.814 5.810 6.559 1.00 89.00 89 LEU A N 1
ATOM 710 C CA . LEU A 1 89 ? -13.526 5.355 5.365 1.00 89.00 89 LEU A CA 1
ATOM 711 C C . LEU A 1 89 ? -12.621 4.544 4.427 1.00 89.00 89 LEU A C 1
ATOM 713 O O . LEU A 1 89 ? -13.020 3.492 3.945 1.00 89.00 89 LEU A O 1
ATOM 717 N N . ILE A 1 90 ? -11.393 5.005 4.183 1.00 87.25 90 ILE A N 1
ATOM 718 C CA . ILE A 1 90 ? -10.405 4.291 3.361 1.00 87.25 90 ILE A CA 1
ATOM 719 C C . ILE A 1 90 ? -10.093 2.928 3.982 1.00 87.25 90 ILE A C 1
ATOM 721 O O . ILE A 1 90 ? -10.106 1.925 3.274 1.00 87.25 90 ILE A O 1
ATOM 725 N N . ALA A 1 91 ? -9.848 2.863 5.292 1.00 87.69 91 ALA A N 1
ATOM 726 C CA . ALA A 1 91 ? -9.612 1.592 5.970 1.00 87.69 91 ALA A CA 1
ATOM 727 C C . ALA A 1 91 ? -10.834 0.669 5.902 1.00 87.69 91 ALA A C 1
ATOM 729 O O . ALA A 1 91 ? -10.683 -0.537 5.786 1.00 87.69 91 ALA A O 1
ATOM 730 N N . GLU A 1 92 ? -12.048 1.210 5.925 1.00 87.38 92 GLU A N 1
ATOM 731 C CA . GLU A 1 92 ? -13.260 0.417 5.767 1.00 87.38 92 GLU A CA 1
ATOM 732 C C . GLU A 1 92 ? -13.460 -0.108 4.339 1.00 87.38 92 GLU A C 1
ATOM 734 O O . GLU A 1 92 ? -13.874 -1.251 4.165 1.00 87.38 92 GLU A O 1
ATOM 739 N N . VAL A 1 93 ? -13.140 0.692 3.324 1.00 85.62 93 VAL A N 1
ATOM 740 C CA . VAL A 1 93 ? -13.233 0.286 1.914 1.00 85.62 93 VAL A CA 1
ATOM 741 C C . VAL A 1 93 ? -12.155 -0.741 1.563 1.00 85.62 93 VAL A C 1
ATOM 743 O O . VAL A 1 93 ? -12.424 -1.689 0.830 1.00 85.62 93 VAL A O 1
ATOM 746 N N . PHE A 1 94 ? -10.946 -0.576 2.103 1.00 83.81 94 PHE A N 1
ATOM 747 C CA . PHE A 1 94 ? -9.783 -1.414 1.799 1.00 83.81 94 PHE A CA 1
ATOM 748 C C . PHE A 1 94 ? -9.398 -2.381 2.925 1.00 83.81 94 PHE A C 1
ATOM 750 O O . PHE A 1 94 ? -8.295 -2.938 2.900 1.00 83.81 94 PHE A O 1
ATOM 757 N N . LYS A 1 95 ? -10.282 -2.627 3.902 1.00 78.62 95 LYS A N 1
ATOM 758 C CA . LYS A 1 95 ? -10.136 -3.783 4.796 1.00 78.62 95 LYS A CA 1
ATOM 759 C C . LYS A 1 95 ? -10.320 -5.020 3.923 1.00 78.62 95 LYS A C 1
ATOM 761 O O . LYS A 1 95 ? -11.395 -5.249 3.375 1.00 78.62 95 LYS A O 1
ATOM 766 N N . THR A 1 96 ? -9.252 -5.782 3.707 1.00 63.16 96 THR A N 1
ATOM 767 C CA . THR A 1 96 ? -9.325 -6.944 2.815 1.00 63.16 96 THR A CA 1
ATOM 768 C C . THR A 1 96 ? -10.406 -7.917 3.291 1.00 63.16 96 THR A C 1
ATOM 770 O O . THR A 1 96 ? -10.493 -8.246 4.474 1.00 63.16 96 THR A O 1
ATOM 773 N N . THR A 1 97 ? -11.246 -8.390 2.369 1.00 49.22 97 THR A N 1
ATOM 774 C CA . THR A 1 97 ? -12.273 -9.408 2.648 1.00 49.22 97 THR A CA 1
ATOM 775 C C . THR A 1 97 ? -11.661 -10.800 2.830 1.00 49.22 97 THR A C 1
ATOM 777 O O . THR A 1 97 ? -12.336 -11.716 3.294 1.00 49.22 97 THR A O 1
ATOM 780 N N . ARG A 1 98 ? -10.371 -10.983 2.511 1.00 49.88 98 ARG A N 1
ATOM 781 C CA . ARG A 1 98 ? -9.639 -12.225 2.777 1.00 49.88 98 ARG A CA 1
ATOM 782 C C . ARG A 1 98 ? -8.977 -12.153 4.153 1.00 49.88 98 ARG A C 1
ATOM 784 O O . ARG A 1 98 ? -7.800 -11.832 4.288 1.00 49.88 98 ARG A O 1
ATOM 791 N N . GLN A 1 99 ? -9.755 -12.497 5.180 1.00 44.50 99 GLN A N 1
ATOM 792 C CA . GLN A 1 99 ? -9.235 -12.885 6.492 1.00 44.50 99 GLN A CA 1
ATOM 793 C C . GLN A 1 99 ? -8.451 -14.203 6.370 1.00 44.50 99 GLN A C 1
ATOM 795 O O . GLN A 1 99 ? -8.966 -15.283 6.635 1.00 44.50 99 GLN A O 1
ATOM 800 N N . HIS A 1 100 ? -7.200 -14.128 5.926 1.00 41.53 100 HIS A N 1
ATOM 801 C CA . HIS A 1 100 ? -6.211 -15.180 6.164 1.00 41.53 100 HIS A CA 1
ATOM 802 C C . HIS A 1 100 ? -4.823 -14.560 6.329 1.00 41.53 100 HIS A C 1
ATOM 804 O O . HIS A 1 100 ? -3.853 -14.970 5.703 1.00 41.53 100 HIS A O 1
ATOM 810 N N . TRP A 1 101 ? -4.730 -13.532 7.167 1.00 48.81 101 TRP A N 1
ATOM 811 C CA . TRP A 1 101 ? -3.446 -13.074 7.676 1.00 48.81 101 TRP A CA 1
ATOM 812 C C . TRP A 1 101 ? -3.427 -13.381 9.166 1.00 48.81 101 TRP A C 1
ATOM 814 O O . TRP A 1 101 ? -3.919 -12.606 9.982 1.00 48.81 101 TRP A O 1
ATOM 824 N N . ASN A 1 102 ? -2.884 -14.552 9.507 1.00 44.12 102 ASN A N 1
ATOM 825 C CA . ASN A 1 102 ? -2.360 -14.805 10.842 1.00 44.12 102 ASN A CA 1
ATOM 826 C C . ASN A 1 102 ? -1.165 -13.866 11.033 1.00 44.12 102 ASN A C 1
ATOM 828 O O . ASN A 1 102 ? -0.024 -14.239 10.780 1.00 44.12 102 ASN A O 1
ATOM 832 N N . LEU A 1 103 ? -1.429 -12.626 11.442 1.00 45.03 103 LEU A N 1
ATOM 833 C CA . LEU A 1 103 ? -0.406 -11.732 11.974 1.00 45.03 103 LEU A CA 1
ATOM 834 C C . LEU A 1 103 ? -0.138 -12.143 13.428 1.00 45.03 103 LEU A C 1
ATOM 836 O O . LEU A 1 103 ? -0.469 -11.433 14.370 1.00 45.03 103 LEU A O 1
ATOM 840 N N . ALA A 1 104 ? 0.400 -13.352 13.585 1.00 35.56 104 ALA A N 1
ATOM 841 C CA . ALA A 1 104 ? 1.098 -13.794 14.778 1.00 35.56 104 ALA A CA 1
ATOM 842 C C . ALA A 1 104 ? 2.563 -13.964 14.369 1.00 35.56 104 ALA A C 1
ATOM 844 O O . ALA A 1 104 ? 2.904 -14.867 13.603 1.00 35.56 104 ALA A O 1
ATOM 845 N N . GLY A 1 105 ? 3.389 -13.036 14.838 1.00 34.41 105 GLY A N 1
ATOM 846 C CA . GLY A 1 105 ? 4.823 -12.947 14.594 1.00 34.41 105 GLY A CA 1
ATOM 847 C C . GLY A 1 105 ? 5.351 -11.661 15.192 1.00 34.41 105 GLY A C 1
ATOM 848 O O . GLY A 1 105 ? 5.196 -10.622 14.516 1.00 34.41 105 GLY A O 1
#